Protein AF-A0AAE9F3D7-F1 (afdb_monomer_lite)

Structure (mmCIF, N/CA/C/O backbone):
data_AF-A0AAE9F3D7-F1
#
_entry.id   AF-A0AAE9F3D7-F1
#
loop_
_atom_site.group_PDB
_atom_site.id
_atom_site.type_symbol
_atom_site.label_atom_id
_atom_site.label_alt_id
_atom_site.label_comp_id
_atom_site.label_asym_id
_atom_site.label_entity_id
_atom_site.label_seq_id
_atom_site.pdbx_PDB_ins_code
_atom_site.Cartn_x
_atom_site.Cartn_y
_atom_site.Cartn_z
_atom_site.occupancy
_atom_site.B_iso_or_equiv
_atom_site.auth_seq_id
_atom_site.auth_comp_id
_atom_site.auth_asym_id
_atom_site.auth_atom_id
_atom_site.pdbx_PDB_model_num
ATOM 1 N N . MET A 1 1 ? -5.555 11.272 0.652 1.00 64.19 1 MET A N 1
ATOM 2 C CA . MET A 1 1 ? -5.286 10.418 1.832 1.00 64.19 1 MET A CA 1
ATOM 3 C C . MET A 1 1 ? -4.388 11.190 2.786 1.00 64.19 1 MET A C 1
ATOM 5 O O . MET A 1 1 ? -3.374 11.702 2.333 1.00 64.19 1 MET A O 1
ATOM 9 N N . ASN A 1 2 ? -4.762 11.325 4.059 1.00 68.19 2 ASN A N 1
ATOM 10 C CA . ASN A 1 2 ? -3.900 11.933 5.077 1.00 68.19 2 ASN A CA 1
ATOM 11 C C . ASN A 1 2 ? -3.335 10.809 5.952 1.00 68.19 2 ASN A C 1
ATOM 13 O O . ASN A 1 2 ? -4.106 10.032 6.510 1.00 68.19 2 ASN A O 1
ATOM 17 N N . SER A 1 3 ? -2.010 10.689 6.001 1.00 71.94 3 SER A N 1
ATOM 18 C CA . SER A 1 3 ? -1.312 9.723 6.843 1.00 71.94 3 SER A CA 1
ATOM 19 C C . SER A 1 3 ? -0.592 10.483 7.948 1.00 71.94 3 SER A C 1
ATOM 21 O O . SER A 1 3 ? 0.355 11.222 7.669 1.00 71.94 3 SER A O 1
ATOM 23 N N . ASN A 1 4 ? -1.036 10.282 9.190 1.00 69.00 4 ASN A N 1
ATOM 24 C CA . ASN A 1 4 ? -0.425 10.866 10.378 1.00 69.00 4 ASN A CA 1
ATOM 25 C C . ASN A 1 4 ? 0.394 9.794 11.117 1.00 69.00 4 ASN A C 1
ATOM 27 O O . ASN A 1 4 ? -0.100 8.691 11.349 1.00 69.00 4 ASN A O 1
ATOM 31 N N . SER A 1 5 ? 1.662 10.073 11.405 1.00 64.31 5 SER A N 1
ATOM 32 C CA . SER A 1 5 ? 2.593 9.150 12.059 1.00 64.31 5 SER A CA 1
ATOM 33 C C . SER A 1 5 ? 3.644 9.936 12.838 1.00 64.31 5 SER A C 1
ATOM 35 O O . SER A 1 5 ? 4.004 11.045 12.447 1.00 64.31 5 SER A O 1
ATOM 37 N N . THR A 1 6 ? 4.194 9.335 13.897 1.00 67.19 6 THR A N 1
ATOM 38 C CA . THR A 1 6 ? 5.261 9.924 14.729 1.00 67.19 6 THR A CA 1
ATOM 39 C C . THR A 1 6 ? 6.515 10.293 13.939 1.00 67.19 6 THR A C 1
ATOM 41 O O . THR A 1 6 ? 7.269 11.160 14.365 1.00 67.19 6 THR A O 1
ATOM 44 N N . PHE A 1 7 ? 6.732 9.664 12.782 1.00 58.84 7 PHE A N 1
ATOM 45 C CA . PHE A 1 7 ? 7.876 9.946 11.918 1.00 58.84 7 PHE A CA 1
ATOM 46 C C . PHE A 1 7 ? 7.635 11.111 10.959 1.00 58.84 7 PHE A C 1
ATOM 48 O O . PHE A 1 7 ? 8.510 11.955 10.776 1.00 58.84 7 PHE A O 1
ATOM 55 N N . LYS A 1 8 ? 6.473 11.149 10.298 1.00 60.06 8 LYS A N 1
ATOM 56 C CA . LYS A 1 8 ? 6.140 12.198 9.331 1.00 60.06 8 LYS A CA 1
ATOM 57 C C . LYS A 1 8 ? 4.661 12.156 8.985 1.00 60.06 8 LYS A C 1
ATOM 59 O O . LYS A 1 8 ? 4.125 11.101 8.644 1.00 60.06 8 LYS A O 1
ATOM 64 N N . ASN A 1 9 ? 4.044 13.330 8.992 1.00 72.50 9 ASN A N 1
ATOM 65 C CA . ASN A 1 9 ? 2.684 13.529 8.514 1.00 72.50 9 ASN A CA 1
ATOM 66 C C . ASN A 1 9 ? 2.744 13.955 7.051 1.00 72.50 9 ASN A C 1
ATOM 68 O O . ASN A 1 9 ? 3.444 14.915 6.723 1.00 72.50 9 ASN A O 1
ATOM 72 N N . TYR A 1 10 ? 2.030 13.260 6.170 1.00 70.44 10 TYR A N 1
ATOM 73 C CA . TYR A 1 10 ? 1.938 13.658 4.768 1.00 70.44 10 TYR A CA 1
ATOM 74 C C . TYR A 1 10 ? 0.518 13.482 4.241 1.00 70.44 10 TYR A C 1
ATOM 76 O O . TYR A 1 10 ? -0.206 12.543 4.582 1.00 70.44 10 TYR A O 1
ATOM 84 N N . THR A 1 11 ? 0.109 14.437 3.410 1.00 71.31 11 THR A N 1
ATOM 85 C CA . THR A 1 11 ? -1.165 14.390 2.700 1.00 71.31 11 THR A CA 1
ATOM 86 C C . THR A 1 11 ? -0.883 14.083 1.246 1.00 71.31 11 THR A C 1
ATOM 88 O O . THR A 1 11 ? -0.374 14.928 0.516 1.00 71.31 11 THR A O 1
ATOM 91 N N . LEU A 1 12 ? -1.249 12.876 0.832 1.00 70.69 12 LEU A N 1
ATOM 92 C CA . LEU A 1 12 ? -1.127 12.436 -0.543 1.00 70.69 12 LEU A CA 1
ATOM 93 C C . LEU A 1 12 ? -2.397 12.790 -1.317 1.00 70.69 12 LEU A C 1
ATOM 95 O O . LEU A 1 12 ? -3.496 12.323 -0.977 1.00 70.69 12 LEU A O 1
ATOM 99 N N . LYS A 1 13 ? -2.240 13.608 -2.360 1.00 74.31 13 LYS A N 1
ATOM 100 C CA . LYS A 1 13 ? -3.288 13.911 -3.340 1.00 74.31 13 LYS A CA 1
ATOM 101 C C . LYS A 1 13 ? -3.012 13.098 -4.597 1.00 74.31 13 LYS A C 1
ATOM 103 O O . LYS A 1 13 ? -1.998 13.300 -5.249 1.00 74.31 13 LYS A O 1
ATOM 108 N N . TRP A 1 14 ? -3.931 12.208 -4.931 1.00 77.06 14 TRP A N 1
ATOM 109 C CA . TRP A 1 14 ? -3.830 11.328 -6.086 1.00 77.06 14 TRP A CA 1
ATOM 110 C C . TRP A 1 14 ? -5.154 11.323 -6.848 1.00 77.06 14 TRP A C 1
ATOM 112 O O . TRP A 1 14 ? -6.203 11.661 -6.291 1.00 77.06 14 TRP A O 1
ATOM 122 N N . LYS A 1 15 ? -5.098 10.964 -8.131 1.00 78.81 15 LYS A N 1
ATOM 123 C CA . LYS A 1 15 ? -6.276 10.723 -8.967 1.00 78.81 15 LYS A CA 1
ATOM 124 C C . LYS A 1 15 ? -6.329 9.239 -9.313 1.00 78.81 15 LYS A C 1
ATOM 126 O O . LYS A 1 15 ? -5.298 8.643 -9.610 1.00 78.81 15 LYS A O 1
ATOM 131 N N . LEU A 1 16 ? -7.526 8.659 -9.262 1.00 83.00 16 LEU A N 1
ATOM 132 C CA . LEU A 1 16 ? -7.763 7.278 -9.685 1.00 83.00 16 LEU A CA 1
ATOM 133 C C . LEU A 1 16 ? -7.298 7.087 -11.132 1.00 83.00 16 LEU A C 1
ATOM 135 O O . LEU A 1 16 ? -7.643 7.894 -11.994 1.00 83.00 16 LEU A O 1
ATOM 139 N N . GLY A 1 17 ? -6.509 6.042 -11.380 1.00 78.00 17 GLY A N 1
ATOM 140 C CA . GLY A 1 17 ? -6.007 5.687 -12.709 1.00 78.00 17 GLY A CA 1
ATOM 141 C C . GLY A 1 17 ? -4.947 6.629 -13.289 1.00 78.00 17 GLY A C 1
ATOM 142 O O . GLY A 1 17 ? -4.524 6.424 -14.423 1.00 78.00 17 GLY A O 1
ATOM 143 N N . ALA A 1 18 ? -4.496 7.648 -12.550 1.00 80.25 18 ALA A N 1
ATOM 144 C CA . ALA A 1 18 ? -3.434 8.543 -12.997 1.00 80.25 18 ALA A CA 1
ATOM 145 C C . ALA A 1 18 ? -2.135 8.258 -12.239 1.00 80.25 18 ALA A C 1
ATOM 147 O O . ALA A 1 18 ? -2.124 8.209 -11.007 1.00 80.25 18 ALA A O 1
ATOM 148 N N . ALA A 1 19 ? -1.035 8.119 -12.980 1.00 78.38 19 ALA A N 1
ATOM 149 C CA . ALA A 1 19 ? 0.296 8.096 -12.395 1.00 78.38 19 ALA A CA 1
ATOM 150 C C . ALA A 1 19 ? 0.629 9.475 -11.823 1.00 78.38 19 ALA A C 1
ATOM 152 O O . ALA A 1 19 ? 0.535 10.490 -12.515 1.00 78.38 19 ALA A O 1
ATOM 153 N N . SER A 1 20 ? 1.017 9.502 -10.554 1.00 75.81 20 SER A N 1
ATOM 154 C CA . SER A 1 20 ? 1.574 10.677 -9.898 1.00 75.81 20 SER A CA 1
ATOM 155 C C . SER A 1 20 ? 3.038 10.424 -9.589 1.00 75.81 20 SER A C 1
ATOM 157 O O . SER A 1 20 ? 3.366 9.460 -8.897 1.00 75.81 20 SER A O 1
ATOM 159 N N . ASP A 1 21 ? 3.902 11.300 -10.086 1.00 72.50 21 ASP A N 1
ATOM 160 C CA . ASP A 1 21 ? 5.304 11.326 -9.702 1.00 72.50 21 ASP A CA 1
ATOM 161 C C . ASP A 1 21 ? 5.441 11.967 -8.329 1.00 72.50 21 ASP A C 1
ATOM 163 O O . ASP A 1 21 ? 5.170 13.155 -8.146 1.00 72.50 21 ASP A O 1
ATOM 167 N N . GLU A 1 22 ? 5.828 11.155 -7.354 1.00 67.44 22 GLU A N 1
ATOM 168 C CA . GLU A 1 2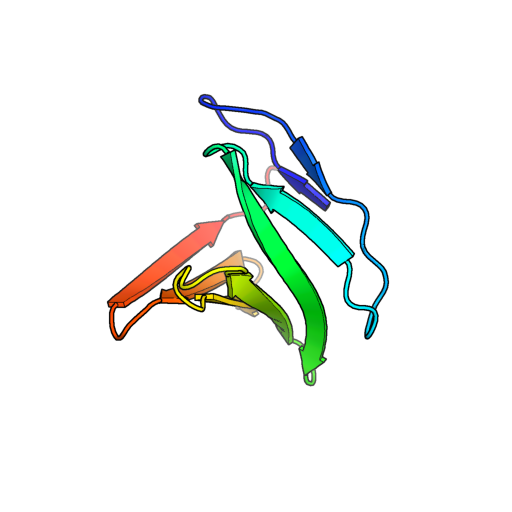2 ? 6.046 11.583 -5.988 1.00 67.44 22 GLU A CA 1
ATOM 169 C C . GLU A 1 22 ? 7.495 11.326 -5.581 1.00 67.44 22 GLU A C 1
ATOM 171 O O . GLU A 1 22 ? 8.090 10.285 -5.853 1.00 67.44 22 GLU A O 1
ATOM 176 N N . LYS A 1 23 ? 8.070 12.288 -4.865 1.00 68.25 23 LYS A N 1
ATOM 177 C CA . LYS A 1 23 ? 9.315 12.067 -4.148 1.00 68.25 23 LYS A CA 1
ATOM 178 C C . LYS A 1 23 ? 8.974 11.516 -2.771 1.00 68.25 23 LYS A C 1
ATOM 180 O O . LYS A 1 23 ? 8.450 12.239 -1.922 1.00 68.25 23 LYS A O 1
ATOM 185 N N . THR A 1 24 ? 9.257 10.233 -2.558 1.00 64.00 24 THR A N 1
ATOM 186 C CA . THR A 1 24 ? 9.047 9.570 -1.263 1.00 64.00 24 THR A CA 1
ATOM 187 C C . THR A 1 24 ? 9.788 10.312 -0.148 1.00 64.00 24 THR A C 1
ATOM 189 O O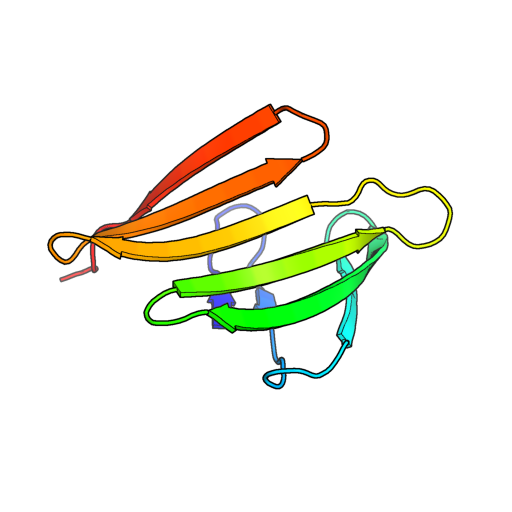 . THR A 1 24 ? 10.797 10.981 -0.381 1.00 64.00 24 THR A O 1
ATOM 192 N N . ALA A 1 25 ? 9.321 10.172 1.097 1.00 57.91 25 ALA A N 1
ATOM 193 C CA . ALA A 1 25 ? 9.932 10.827 2.260 1.00 57.91 25 ALA A CA 1
ATOM 194 C C . ALA A 1 25 ? 11.424 10.485 2.464 1.00 57.91 25 ALA A C 1
ATOM 196 O O . ALA A 1 25 ? 12.128 11.248 3.120 1.00 57.91 25 ALA A O 1
ATOM 197 N N . ASP A 1 26 ? 11.865 9.370 1.880 1.00 59.03 26 ASP A N 1
ATOM 198 C CA . ASP A 1 26 ? 13.227 8.829 1.863 1.00 59.03 26 ASP A CA 1
ATOM 199 C C . ASP A 1 26 ? 14.109 9.437 0.747 1.00 59.03 26 ASP A C 1
ATOM 201 O O . ASP A 1 26 ? 15.273 9.091 0.596 1.00 59.03 26 ASP A O 1
ATOM 205 N N . GLY A 1 27 ? 13.565 10.352 -0.064 1.00 63.88 27 GLY A N 1
ATOM 206 C CA . GLY A 1 27 ? 14.290 11.052 -1.126 1.00 63.88 27 GLY A CA 1
ATOM 207 C C . GLY A 1 27 ? 14.289 10.351 -2.485 1.00 63.88 27 GLY A C 1
ATOM 208 O O . GLY A 1 27 ? 14.863 10.899 -3.423 1.00 63.88 27 GLY A O 1
ATOM 209 N N . ARG A 1 28 ? 13.625 9.195 -2.616 1.00 65.19 28 ARG A N 1
ATOM 210 C CA . ARG A 1 28 ? 13.528 8.434 -3.872 1.00 65.19 28 ARG A CA 1
ATOM 211 C C . ARG A 1 28 ? 12.373 8.925 -4.739 1.00 65.19 28 ARG A C 1
ATOM 213 O O . ARG A 1 28 ? 11.258 9.065 -4.230 1.00 65.19 28 ARG A O 1
ATOM 220 N N . ASP A 1 29 ? 12.636 9.118 -6.027 1.00 74.25 29 ASP A N 1
ATOM 221 C CA . ASP A 1 29 ? 11.619 9.373 -7.046 1.00 74.25 29 ASP A CA 1
ATOM 222 C C . ASP A 1 29 ? 10.832 8.090 -7.337 1.00 74.25 29 ASP A C 1
ATOM 224 O O . ASP A 1 29 ? 11.391 7.061 -7.730 1.00 74.25 29 ASP A O 1
ATOM 228 N N . VAL A 1 30 ? 9.521 8.144 -7.122 1.00 77.00 30 VAL A N 1
ATOM 229 C CA . VAL A 1 30 ? 8.610 7.025 -7.344 1.00 77.00 30 VAL A CA 1
ATOM 230 C C . VAL A 1 30 ? 7.410 7.498 -8.152 1.00 77.00 30 VAL A C 1
ATOM 232 O O . VAL A 1 30 ? 6.878 8.582 -7.930 1.00 77.00 30 VAL A O 1
ATOM 235 N N . SER A 1 31 ? 6.964 6.683 -9.097 1.00 83.00 31 SER A N 1
ATOM 236 C CA . SER A 1 31 ? 5.673 6.883 -9.745 1.00 83.00 31 SER A CA 1
ATOM 237 C C . SER A 1 31 ? 4.648 6.018 -9.031 1.00 83.00 31 SER A C 1
ATOM 239 O O . SER A 1 31 ? 4.738 4.793 -9.053 1.00 83.00 31 SER A O 1
ATOM 241 N N . SER A 1 32 ? 3.673 6.659 -8.399 1.00 85.38 32 SER A N 1
ATOM 242 C CA . SER A 1 32 ? 2.586 5.988 -7.693 1.00 85.38 32 SER A CA 1
ATOM 243 C C . SER A 1 32 ? 1.309 6.052 -8.521 1.00 85.38 32 SER A C 1
ATOM 245 O O . SER A 1 32 ? 0.898 7.129 -8.951 1.00 85.38 32 SER A O 1
ATOM 247 N N . VAL A 1 33 ? 0.660 4.911 -8.734 1.00 88.12 33 VAL A N 1
ATOM 248 C CA . VAL A 1 33 ? -0.631 4.794 -9.427 1.00 88.12 33 VAL A CA 1
ATOM 249 C C . VAL A 1 33 ? -1.635 4.168 -8.469 1.00 88.12 33 VAL A C 1
ATOM 251 O O . VAL A 1 33 ? -1.347 3.149 -7.844 1.00 88.12 33 VAL A O 1
ATOM 254 N N . PHE A 1 34 ? -2.820 4.766 -8.361 1.00 88.31 34 PHE A N 1
ATOM 255 C CA . PHE A 1 34 ? -3.905 4.269 -7.516 1.00 88.31 34 PHE A CA 1
ATOM 256 C C . PHE A 1 34 ? -5.041 3.731 -8.377 1.00 88.31 34 PHE A C 1
ATOM 258 O O . PHE A 1 34 ? -5.683 4.489 -9.105 1.00 88.31 34 PHE A O 1
ATOM 265 N N . ASN A 1 35 ? -5.322 2.441 -8.236 1.00 88.06 35 ASN A N 1
ATOM 266 C CA . ASN A 1 35 ? -6.396 1.733 -8.916 1.00 88.06 35 ASN A CA 1
ATOM 267 C C . ASN A 1 35 ? -7.368 1.152 -7.891 1.00 88.06 35 ASN A C 1
ATOM 269 O O . ASN A 1 35 ? -6.974 0.760 -6.796 1.00 88.06 35 ASN A O 1
ATOM 273 N N . VAL A 1 36 ? -8.646 1.090 -8.247 1.00 87.19 36 VAL A N 1
ATOM 274 C CA . VAL A 1 36 ? -9.657 0.392 -7.449 1.00 87.19 36 VAL A CA 1
ATOM 275 C C . VAL A 1 36 ? -9.990 -0.901 -8.176 1.00 87.19 36 VAL A C 1
ATOM 277 O O . VAL A 1 36 ? -10.498 -0.871 -9.293 1.00 87.19 36 VAL A O 1
ATOM 280 N N . GLU A 1 37 ? -9.656 -2.026 -7.553 1.00 87.31 37 GLU A N 1
ATOM 281 C CA . GLU A 1 37 ? -9.950 -3.371 -8.043 1.00 87.31 37 GLU A CA 1
ATOM 282 C C . GLU A 1 37 ? -11.051 -3.969 -7.154 1.00 87.31 37 GLU A C 1
ATOM 284 O O . GLU A 1 37 ? -10.791 -4.481 -6.062 1.00 87.31 37 GLU A O 1
ATOM 289 N N . GLY A 1 38 ? -12.306 -3.852 -7.597 1.00 86.25 38 GLY A N 1
ATOM 290 C CA . GLY A 1 38 ? -13.473 -4.252 -6.805 1.00 86.25 38 GLY A CA 1
ATOM 291 C C . GLY A 1 38 ? -13.635 -3.377 -5.558 1.00 86.25 38 GLY A C 1
ATOM 292 O O . GLY A 1 38 ? -13.784 -2.165 -5.674 1.00 86.25 38 GLY A O 1
ATOM 293 N N . ASP A 1 39 ? -13.578 -3.993 -4.374 1.00 86.38 39 ASP A N 1
ATOM 294 C CA . ASP A 1 39 ? -13.669 -3.304 -3.073 1.00 86.38 39 ASP A CA 1
ATOM 295 C C . ASP A 1 39 ? -12.288 -2.928 -2.490 1.00 86.38 39 ASP A C 1
ATOM 297 O O . ASP A 1 39 ? -12.158 -2.485 -1.350 1.00 86.38 39 ASP A O 1
ATOM 301 N N . LYS A 1 40 ? -11.211 -3.129 -3.264 1.00 88.12 40 LYS A N 1
ATOM 302 C CA . LYS A 1 40 ? -9.833 -2.907 -2.812 1.00 88.12 40 LYS A CA 1
ATOM 303 C C . LYS A 1 40 ? -9.205 -1.718 -3.523 1.00 88.12 40 LYS A C 1
ATOM 305 O O . LYS A 1 40 ? -9.229 -1.621 -4.746 1.00 88.12 40 LYS A O 1
ATOM 310 N N . LEU A 1 41 ? -8.563 -0.843 -2.756 1.00 89.69 41 LEU A N 1
ATOM 311 C CA . LEU A 1 41 ? -7.706 0.212 -3.282 1.00 89.69 41 LEU A CA 1
ATOM 312 C C . LEU A 1 41 ? -6.272 -0.313 -3.404 1.00 89.69 41 LEU A C 1
ATOM 314 O O . LEU A 1 41 ? -5.588 -0.529 -2.402 1.00 89.69 41 LEU A O 1
ATOM 318 N N . VAL A 1 42 ? -5.807 -0.481 -4.635 1.00 90.38 42 VAL A N 1
ATOM 319 C CA . VAL A 1 42 ? -4.468 -0.956 -4.979 1.00 90.38 42 VAL A CA 1
ATOM 320 C C . VAL A 1 42 ? -3.608 0.226 -5.406 1.00 90.38 42 VAL A C 1
ATOM 322 O O . VAL A 1 42 ? -3.884 0.903 -6.390 1.00 90.38 42 VAL A O 1
ATOM 325 N N . GLN A 1 43 ? -2.546 0.476 -4.656 1.00 89.19 43 GLN A N 1
ATOM 326 C CA . GLN A 1 43 ? -1.501 1.425 -5.003 1.00 89.19 43 GLN A CA 1
ATOM 327 C C . GLN A 1 43 ? -0.294 0.654 -5.533 1.00 89.19 43 GLN A C 1
ATOM 329 O O . GLN A 1 43 ? 0.199 -0.256 -4.871 1.00 89.19 43 GLN A O 1
ATOM 334 N N . VAL A 1 44 ? 0.194 1.034 -6.705 1.00 88.62 44 VAL A N 1
ATOM 335 C CA . VAL A 1 44 ? 1.430 0.511 -7.289 1.00 88.62 44 VAL A CA 1
ATOM 336 C C . VAL A 1 44 ? 2.447 1.638 -7.298 1.00 88.62 44 VAL A C 1
ATOM 338 O O . VAL A 1 44 ? 2.191 2.690 -7.874 1.00 88.62 44 VAL A O 1
ATOM 341 N N . GLU A 1 45 ? 3.566 1.428 -6.622 1.00 87.00 45 GLU A N 1
ATOM 342 C CA . GLU A 1 45 ? 4.683 2.358 -6.528 1.00 87.00 45 GLU A CA 1
ATOM 343 C C . GLU A 1 45 ? 5.850 1.793 -7.339 1.00 87.00 45 GLU A C 1
ATOM 345 O O . GLU A 1 45 ? 6.446 0.790 -6.948 1.00 87.00 45 GLU A O 1
ATOM 350 N N . THR A 1 46 ? 6.181 2.430 -8.458 1.00 83.62 46 THR A N 1
ATOM 351 C CA . THR A 1 46 ? 7.313 2.052 -9.311 1.00 83.62 46 THR A CA 1
ATOM 352 C C . THR A 1 46 ? 8.470 3.006 -9.079 1.00 83.62 46 THR A C 1
ATOM 354 O O . THR A 1 46 ? 8.357 4.213 -9.303 1.00 83.62 46 THR A O 1
ATOM 357 N N . GLY A 1 47 ? 9.597 2.472 -8.612 1.00 77.69 47 GLY A N 1
ATOM 358 C CA . GLY A 1 47 ? 10.798 3.263 -8.375 1.00 77.69 47 GLY A CA 1
ATOM 359 C C . GLY A 1 47 ? 11.427 3.722 -9.687 1.00 77.69 47 GLY A C 1
ATOM 360 O O . GLY A 1 47 ? 11.764 2.904 -10.542 1.00 77.69 47 GLY A O 1
ATOM 361 N N . LYS A 1 48 ? 11.647 5.028 -9.847 1.00 69.88 48 LYS A N 1
ATOM 362 C CA . LYS A 1 48 ? 12.418 5.547 -10.983 1.00 69.88 48 LYS A CA 1
ATOM 363 C C . LYS A 1 48 ? 13.915 5.319 -10.737 1.00 69.88 48 LYS A C 1
ATOM 365 O O . LYS A 1 48 ? 14.385 5.379 -9.604 1.00 69.88 48 LYS A O 1
ATOM 370 N N . GLY A 1 49 ? 14.670 5.016 -11.797 1.00 67.06 49 GLY A N 1
ATOM 371 C CA . GLY A 1 49 ? 16.134 4.883 -11.728 1.00 67.06 49 GLY A CA 1
ATOM 372 C C . GLY A 1 49 ? 16.664 3.625 -11.020 1.00 67.06 49 GLY A C 1
ATOM 373 O O . GLY A 1 49 ? 17.735 3.679 -10.425 1.00 67.06 49 GLY A O 1
ATOM 374 N N . GLY A 1 50 ? 15.934 2.502 -11.060 1.00 64.00 50 GLY A N 1
ATOM 375 C CA . GLY A 1 50 ? 16.339 1.240 -10.412 1.00 64.00 50 GLY A CA 1
ATOM 376 C C . GLY A 1 50 ? 15.806 1.059 -8.986 1.00 64.00 50 GLY A C 1
ATOM 377 O O . GLY A 1 50 ? 16.226 0.144 -8.276 1.00 64.00 50 GLY A O 1
ATOM 378 N N . GLY A 1 51 ? 14.881 1.922 -8.552 1.00 66.62 51 GLY A N 1
ATOM 379 C CA . GLY A 1 51 ? 14.138 1.730 -7.310 1.00 66.62 51 GLY A CA 1
ATOM 380 C C . GLY A 1 51 ? 13.219 0.504 -7.374 1.00 66.62 51 GLY A C 1
ATOM 381 O O . GLY A 1 51 ? 12.739 0.128 -8.438 1.00 66.62 51 GLY A O 1
ATOM 382 N N . LYS A 1 52 ? 12.972 -0.129 -6.223 1.00 74.56 52 LYS A N 1
ATOM 383 C CA . LYS A 1 52 ? 12.141 -1.339 -6.142 1.00 74.56 52 LYS A CA 1
ATOM 384 C C . LYS A 1 52 ? 10.660 -1.015 -6.287 1.00 74.56 52 LYS A C 1
ATOM 386 O O . LYS A 1 52 ? 10.170 -0.099 -5.626 1.00 74.56 52 LYS A O 1
ATOM 391 N N . ASP A 1 53 ? 9.955 -1.832 -7.059 1.00 84.00 53 ASP A N 1
ATOM 392 C CA . ASP A 1 53 ? 8.501 -1.787 -7.127 1.00 84.00 53 ASP A CA 1
ATOM 393 C C . ASP A 1 53 ? 7.874 -2.257 -5.810 1.00 84.00 53 ASP A C 1
ATOM 395 O O . ASP A 1 53 ? 8.319 -3.226 -5.179 1.00 84.00 53 ASP A O 1
ATOM 399 N N . SER A 1 54 ? 6.829 -1.554 -5.387 1.00 85.50 54 SER A N 1
ATOM 400 C CA . SER A 1 54 ? 6.023 -1.900 -4.220 1.00 85.50 54 SER A CA 1
ATOM 401 C C . SER A 1 54 ? 4.545 -1.873 -4.592 1.00 85.50 54 SER A C 1
ATOM 403 O O . SER A 1 54 ? 4.072 -0.962 -5.263 1.00 85.50 54 SER A O 1
ATOM 405 N N . ARG A 1 55 ? 3.793 -2.878 -4.147 1.00 89.56 55 ARG A N 1
ATOM 406 C CA . ARG A 1 55 ? 2.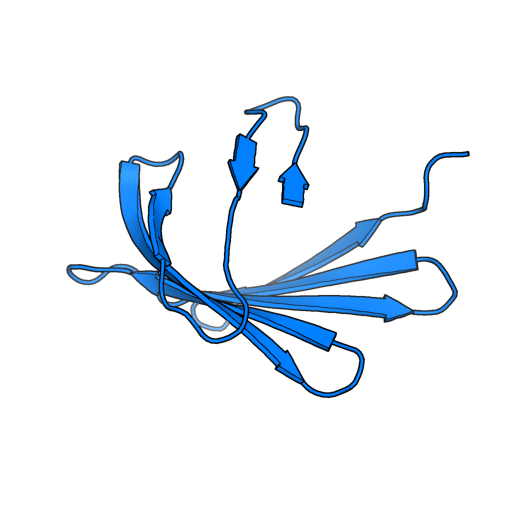338 -2.945 -4.306 1.00 89.56 55 ARG A CA 1
ATOM 407 C C . ARG A 1 55 ? 1.689 -2.868 -2.937 1.00 89.56 55 ARG A C 1
ATOM 409 O O . ARG A 1 55 ? 1.980 -3.692 -2.075 1.00 89.56 55 ARG A O 1
ATOM 416 N N . ILE A 1 56 ? 0.807 -1.900 -2.737 1.00 90.25 56 ILE A N 1
ATOM 417 C CA . ILE A 1 56 ? 0.084 -1.686 -1.488 1.00 90.25 56 ILE A CA 1
ATOM 418 C C . ILE A 1 56 ? -1.410 -1.857 -1.742 1.00 90.25 56 ILE A C 1
ATOM 420 O O . ILE A 1 56 ? -2.043 -1.028 -2.387 1.00 90.25 56 ILE A O 1
ATOM 424 N N . GLU A 1 57 ? -1.991 -2.910 -1.191 1.00 92.00 57 GLU A N 1
ATOM 425 C CA . GLU A 1 57 ? -3.418 -3.207 -1.268 1.00 92.00 57 GLU A CA 1
ATOM 426 C C . GLU A 1 57 ? -4.096 -2.776 0.033 1.00 92.00 57 GLU A C 1
ATOM 428 O O . GLU A 1 57 ? -3.645 -3.124 1.123 1.00 92.00 57 GLU A O 1
ATOM 433 N N . ARG A 1 58 ? -5.178 -2.007 -0.069 1.00 91.56 58 ARG A N 1
ATOM 434 C CA . ARG A 1 58 ? -5.972 -1.529 1.066 1.00 91.56 58 ARG A CA 1
ATOM 435 C C . ARG A 1 58 ? -7.408 -1.984 0.894 1.00 91.56 58 ARG A C 1
ATOM 437 O O . ARG A 1 58 ? -8.010 -1.709 -0.139 1.00 91.56 58 ARG A O 1
ATOM 444 N N . TYR A 1 59 ? -7.952 -2.652 1.896 1.00 91.44 59 TYR A N 1
ATOM 445 C CA . TYR A 1 59 ? -9.333 -3.120 1.883 1.00 91.44 59 TYR A CA 1
ATOM 446 C C . TYR A 1 59 ? -9.913 -3.111 3.291 1.00 91.44 59 TYR A C 1
ATOM 448 O O . TYR A 1 59 ? -9.176 -3.149 4.279 1.00 91.44 59 TYR A O 1
ATOM 456 N N . ILE A 1 60 ? -11.237 -3.015 3.376 1.00 89.62 60 ILE A N 1
ATOM 457 C CA . ILE A 1 60 ? -11.948 -3.119 4.646 1.00 89.62 60 ILE A CA 1
ATOM 458 C C . ILE A 1 60 ? -12.376 -4.569 4.830 1.00 89.62 60 ILE A C 1
ATOM 460 O O . ILE A 1 60 ? -13.034 -5.146 3.973 1.00 89.62 60 ILE A O 1
ATOM 464 N N . GLU A 1 61 ? -12.017 -5.154 5.965 1.00 89.19 61 GLU A N 1
ATOM 465 C CA . GLU A 1 61 ? -12.434 -6.499 6.340 1.00 89.19 61 GLU A CA 1
ATOM 466 C C . GLU A 1 61 ? -12.932 -6.471 7.784 1.00 89.19 61 GLU A C 1
ATOM 468 O O . GLU A 1 61 ? -12.229 -6.016 8.687 1.00 89.19 61 GLU A O 1
ATOM 473 N N . ASN A 1 62 ? -14.178 -6.905 8.007 1.00 87.25 62 ASN A N 1
ATOM 474 C CA . ASN A 1 62 ? -14.823 -6.897 9.327 1.00 87.25 62 ASN A CA 1
ATOM 475 C C . ASN A 1 62 ? -14.781 -5.524 10.039 1.00 87.25 62 ASN A C 1
ATOM 477 O O . ASN A 1 62 ? -14.586 -5.443 11.249 1.00 87.25 62 ASN A O 1
ATOM 481 N N . GLY A 1 63 ? -14.910 -4.425 9.285 1.00 86.19 63 GLY A N 1
ATOM 482 C CA . GLY A 1 63 ? -14.853 -3.060 9.828 1.00 86.19 63 GLY A CA 1
ATOM 483 C C . GLY A 1 63 ? -13.447 -2.567 10.203 1.00 86.19 63 GLY A C 1
ATOM 484 O O . GLY A 1 63 ? -13.312 -1.443 10.688 1.00 86.19 63 GLY A O 1
ATOM 485 N N . LYS A 1 64 ? -12.401 -3.364 9.953 1.00 88.56 64 LYS A N 1
ATOM 486 C CA . LYS A 1 64 ? -10.994 -2.981 10.126 1.00 88.56 64 LYS A CA 1
ATOM 487 C C . LYS A 1 64 ? -10.366 -2.668 8.771 1.00 88.56 64 LYS A C 1
ATOM 489 O O . LYS A 1 64 ? -10.666 -3.318 7.772 1.00 88.56 64 LYS A O 1
ATOM 494 N N . LEU A 1 65 ? -9.480 -1.677 8.729 1.00 89.50 65 LEU A N 1
ATOM 495 C CA . LEU A 1 65 ? -8.719 -1.336 7.530 1.00 89.50 65 LEU A CA 1
ATOM 496 C C . LEU A 1 65 ? -7.460 -2.203 7.468 1.00 89.50 65 LEU A C 1
ATOM 498 O O . LEU A 1 65 ? -6.522 -2.004 8.241 1.00 89.50 65 LEU A O 1
ATOM 502 N N . VAL A 1 66 ? -7.431 -3.145 6.530 1.00 92.00 66 VAL A N 1
ATOM 503 C CA . VAL A 1 66 ? -6.279 -4.010 6.271 1.00 92.00 66 VAL A CA 1
ATOM 504 C C . VAL A 1 66 ? -5.458 -3.420 5.129 1.00 92.00 66 VAL A C 1
ATOM 506 O O . VAL A 1 66 ? -5.970 -3.123 4.051 1.00 92.00 66 VAL A O 1
ATOM 509 N N . ILE A 1 67 ? -4.163 -3.241 5.376 1.00 91.75 67 ILE A N 1
ATOM 510 C CA . ILE A 1 67 ? -3.187 -2.726 4.418 1.00 91.75 67 ILE A CA 1
ATOM 511 C C . ILE A 1 67 ? -2.091 -3.770 4.234 1.00 91.75 67 ILE A C 1
ATOM 513 O O . ILE A 1 67 ? -1.353 -4.077 5.168 1.00 91.75 67 ILE A O 1
ATOM 517 N N . VAL A 1 68 ? -1.955 -4.290 3.022 1.00 92.50 68 VAL A N 1
ATOM 518 C CA . VAL A 1 68 ? -0.942 -5.273 2.640 1.00 92.50 68 VAL A CA 1
ATOM 519 C C . VAL A 1 68 ? 0.047 -4.605 1.697 1.00 92.50 68 VAL A C 1
ATOM 521 O O . VAL A 1 68 ? -0.307 -4.249 0.583 1.00 92.50 68 VAL A O 1
ATOM 524 N N . CYS A 1 69 ? 1.291 -4.439 2.132 1.00 90.75 69 CYS A N 1
ATOM 525 C CA . CYS A 1 69 ? 2.391 -3.962 1.303 1.00 90.75 69 CYS A CA 1
ATOM 526 C C . CYS A 1 69 ? 3.268 -5.142 0.881 1.00 90.75 69 CYS A C 1
ATOM 528 O O . CYS A 1 69 ? 3.746 -5.892 1.730 1.00 90.75 69 CYS A O 1
ATOM 530 N N . THR A 1 70 ? 3.498 -5.293 -0.417 1.00 89.81 70 THR A N 1
ATOM 531 C CA . THR A 1 70 ? 4.386 -6.297 -0.999 1.00 89.81 70 THR A CA 1
ATOM 532 C C . THR A 1 70 ? 5.503 -5.590 -1.752 1.00 89.81 70 THR A C 1
ATOM 534 O O . THR A 1 70 ? 5.235 -4.834 -2.681 1.00 89.81 70 THR A O 1
ATOM 537 N N . CYS A 1 71 ? 6.754 -5.843 -1.376 1.00 86.25 71 CYS A N 1
ATOM 538 C CA . CYS A 1 71 ? 7.930 -5.322 -2.066 1.00 86.25 71 CYS A CA 1
ATOM 539 C C . CYS A 1 71 ? 8.971 -6.433 -2.200 1.00 86.25 71 CYS A C 1
ATOM 541 O O . CYS A 1 71 ? 9.388 -7.016 -1.200 1.00 86.25 71 CYS A O 1
ATOM 543 N N . ASN A 1 72 ? 9.397 -6.724 -3.432 1.00 81.38 72 ASN A N 1
ATOM 544 C CA . ASN A 1 72 ? 10.499 -7.645 -3.731 1.00 81.38 72 ASN A CA 1
ATOM 545 C C . ASN A 1 72 ? 10.426 -8.986 -2.962 1.00 81.38 72 ASN A C 1
ATOM 547 O O . ASN A 1 72 ? 11.392 -9.391 -2.314 1.00 81.38 72 ASN A O 1
ATOM 551 N N . ASN A 1 73 ? 9.255 -9.635 -3.016 1.00 80.56 73 ASN A N 1
ATOM 552 C CA . ASN A 1 73 ? 8.910 -10.895 -2.340 1.00 80.56 73 ASN A CA 1
ATOM 553 C C . ASN A 1 73 ? 8.714 -10.829 -0.808 1.00 80.56 73 ASN A C 1
ATOM 555 O O . ASN A 1 73 ? 8.417 -11.843 -0.181 1.00 80.56 73 ASN A O 1
ATOM 559 N N . VAL A 1 74 ? 8.827 -9.650 -0.193 1.00 87.81 74 VAL A N 1
ATOM 560 C CA . VAL A 1 74 ? 8.504 -9.436 1.224 1.00 87.81 74 VAL A CA 1
ATOM 561 C C . VAL A 1 74 ? 7.101 -8.856 1.346 1.00 87.81 74 VAL A C 1
ATOM 563 O O . VAL A 1 74 ? 6.775 -7.867 0.689 1.00 87.81 74 VAL A O 1
ATOM 566 N N . LYS A 1 75 ? 6.281 -9.451 2.216 1.00 90.31 75 LYS A N 1
ATOM 567 C CA . LYS A 1 75 ? 4.915 -9.010 2.512 1.00 90.31 75 LYS A CA 1
ATOM 568 C C . LYS A 1 75 ? 4.835 -8.459 3.934 1.00 90.31 75 LYS A C 1
ATOM 570 O O . LYS A 1 75 ? 5.163 -9.148 4.894 1.00 90.31 75 LYS A O 1
ATOM 575 N N . CYS A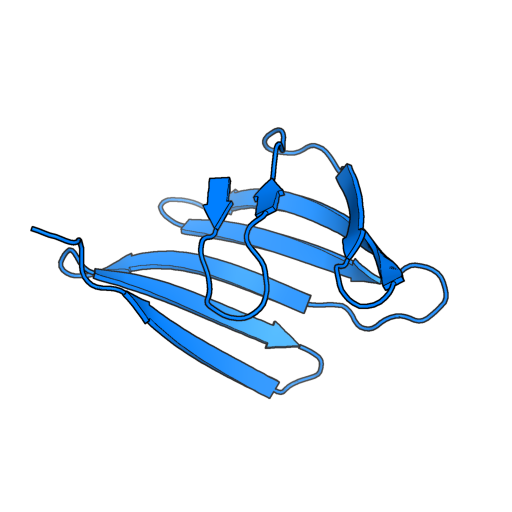 1 76 ? 4.353 -7.232 4.075 1.00 90.88 76 CYS A N 1
ATOM 576 C CA . CYS A 1 76 ? 4.046 -6.574 5.339 1.00 90.88 76 CYS A CA 1
ATOM 577 C C . CYS A 1 76 ? 2.538 -6.328 5.415 1.00 90.88 76 CYS A C 1
ATOM 579 O O . CYS A 1 76 ? 1.953 -5.791 4.478 1.00 90.88 76 CYS A O 1
ATOM 581 N N . THR A 1 77 ? 1.905 -6.698 6.527 1.00 91.19 77 THR A N 1
ATOM 582 C CA . THR A 1 77 ? 0.473 -6.454 6.749 1.00 91.19 77 THR A CA 1
ATOM 583 C C . THR A 1 77 ? 0.300 -5.533 7.948 1.00 91.19 77 THR A C 1
ATOM 585 O O . THR A 1 77 ? 0.909 -5.754 8.992 1.00 91.19 77 THR A O 1
ATOM 588 N N . ARG A 1 78 ? -0.522 -4.496 7.797 1.00 90.38 78 ARG A N 1
ATOM 589 C CA . ARG A 1 78 ? -0.926 -3.574 8.860 1.00 90.38 78 ARG A CA 1
ATOM 590 C C . ARG A 1 78 ? -2.441 -3.590 8.960 1.00 90.38 78 ARG A C 1
ATOM 592 O O . ARG A 1 78 ? -3.118 -3.499 7.941 1.00 90.38 78 ARG A O 1
ATOM 599 N N . VAL A 1 79 ? -2.961 -3.689 10.174 1.00 90.00 79 VAL A N 1
ATOM 600 C CA . VAL A 1 79 ? -4.401 -3.666 10.439 1.00 90.00 79 VAL A CA 1
ATOM 601 C C . VAL A 1 79 ? -4.684 -2.462 11.320 1.00 90.00 79 VAL A C 1
ATOM 603 O O . VAL A 1 79 ? -4.058 -2.303 12.365 1.00 90.00 79 VAL A O 1
ATOM 606 N N . TYR A 1 80 ? -5.594 -1.607 10.872 1.00 87.12 80 TYR A N 1
ATOM 607 C CA . TYR A 1 80 ? -6.029 -0.418 11.588 1.00 87.12 80 TYR A CA 1
ATOM 608 C C . TYR A 1 80 ? -7.477 -0.585 12.024 1.00 87.12 80 TYR A C 1
ATOM 610 O O . TYR A 1 80 ? -8.331 -1.029 11.254 1.00 87.12 80 TYR A O 1
ATOM 618 N N . GLU A 1 81 ? -7.754 -0.184 13.255 1.00 87.75 81 GLU A N 1
ATOM 619 C CA . GLU A 1 81 ? -9.111 -0.069 13.772 1.00 87.75 81 GLU A CA 1
ATOM 620 C C . GLU A 1 81 ? -9.567 1.379 13.640 1.00 87.75 81 GLU A C 1
ATOM 622 O O . GLU A 1 81 ? -8.777 2.316 13.794 1.00 87.75 81 GL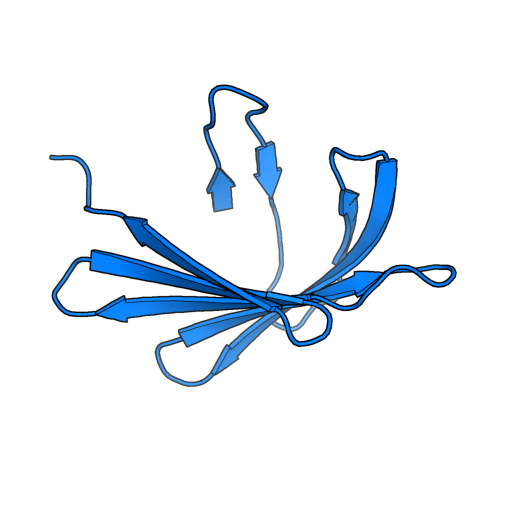U A O 1
ATOM 627 N N . LYS A 1 82 ? -10.842 1.568 13.291 1.00 81.25 82 LYS A N 1
ATOM 628 C CA . LYS A 1 82 ? -11.426 2.903 13.219 1.00 81.25 82 LYS A CA 1
ATOM 629 C C . LYS A 1 82 ? -11.348 3.527 14.614 1.00 81.25 82 LYS A C 1
ATOM 631 O O . LYS A 1 82 ? -11.830 2.932 15.574 1.00 81.25 82 LYS A O 1
ATOM 636 N N . ALA A 1 83 ? -10.741 4.707 14.714 1.00 77.44 83 ALA A N 1
ATOM 637 C CA . ALA A 1 83 ? -10.783 5.486 15.946 1.00 77.44 83 ALA A CA 1
ATOM 638 C C . ALA A 1 83 ? -12.248 5.811 16.294 1.00 77.44 83 ALA A C 1
ATOM 640 O O . ALA A 1 83 ? -13.033 6.114 15.388 1.00 77.44 83 ALA A O 1
ATOM 641 N N . ALA A 1 84 ? -12.595 5.676 17.576 1.00 59.72 84 ALA A N 1
ATOM 642 C CA . ALA A 1 84 ? -13.924 5.980 18.106 1.00 59.72 84 ALA A CA 1
ATOM 643 C C . ALA A 1 84 ? -14.280 7.463 17.941 1.00 59.72 84 ALA A C 1
ATOM 645 O O . ALA A 1 84 ? -13.361 8.305 18.076 1.00 59.72 84 ALA A O 1
#

InterPro domains:
  IPR000463 Cytosolic fatty-acid binding [PR00178] (13-29)
  IPR000463 Cytosolic fatty-acid binding [PR00178] (62-82)
  IPR012674 Calycin [G3DSA:2.40.128.20] (1-82)
  IPR012674 Calycin [SSF50814] (2-83)
  IPR031259 Intracellular lipid binding protein [PTHR11955] (3-82)

Organism: Caenorha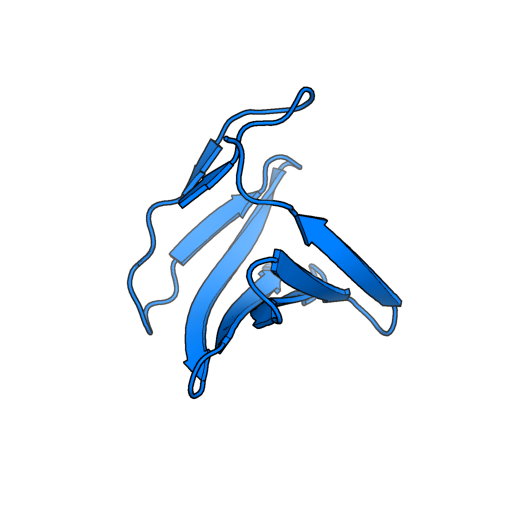bditis briggsae (NCBI:txid6238)

pLDDT: mean 79.92, std 10.26, range [57.91, 92.5]

Secondary structure (DSSP, 8-state):
-EE--SS--EE----BT-EEEEE-TTS-EEEEEEEEETTEEEEEEEETTSPPPEEEEEEEETTEEEEEEEETTEEEEEEEPPP-

Sequence (84 aa):
MNSNSTFKNYTLKWKLGAASDEKTADGRDVSSVFNVEGDKLVQVETGKGGGKDSRIERYIENGKLVIVCTCNNVKCTRVYEKAA

Radius of gyration: 13.27 Å; chains: 1; bounding box: 31×25×31 Å

Foldseek 3Di:
DWDDDPVDTDDDDDDAQDWDFDQPPVRWTWTWHWYDDDQKIWIWIHTPPPDWIKIWIWHADPQWIWIWIDTPNDIDIDIHHDDD